Protein AF-A0AB33J019-F1 (afdb_monomer_lite)

Secondary structure (DSSP, 8-state):
--SHHHHHHHHHHHHH----HHHHHHHHHHHHHHHHHGGGS-S-HHHHHHHHHHHHHHHHHHHGGG-TTHHHHHGGGHHHHHHHHHHHHTSSSHHHHHHHHHHHHHHHHHHHHHHHHHTTT-PPPPPTT--SS-SS-HHHHHHH-S-GGGGT-TTSS-S-GGGG--

Foldseek 3Di:
DPVVVVVVVVVVVVVFQDQAVVLVVVLVVLVVLCVVCVVVQDPDPVLVVLSVLSNVLSVLSVVCSRGNCSVVVSPVSVSSVVVSLVSQCPDDDPRNVVSVVVVVVVVVVVVVVCCVVCVQVPFDAPPLPDAADTPGDPVCCVPPPPDPVCRVHVCPDPPDPVVPPD

Structure (mmCIF, N/CA/C/O backbone):
data_AF-A0AB33J019-F1
#
_entry.id   AF-A0AB33J019-F1
#
loop_
_atom_site.group_PDB
_atom_site.id
_atom_site.type_symbol
_atom_site.label_atom_id
_atom_site.label_alt_id
_atom_site.label_comp_id
_atom_site.label_asym_id
_atom_site.label_entity_id
_atom_site.label_seq_id
_atom_site.pdbx_PDB_ins_code
_atom_site.Cartn_x
_atom_site.Cartn_y
_atom_site.Cartn_z
_atom_site.occupancy
_atom_site.B_iso_or_equiv
_atom_site.auth_seq_id
_atom_site.auth_comp_id
_atom_site.auth_asym_id
_atom_site.auth_atom_id
_atom_site.pdbx_PDB_model_num
ATOM 1 N N . MET A 1 1 ? 20.332 -16.721 -36.033 1.00 40.44 1 MET A N 1
ATOM 2 C CA . MET A 1 1 ? 19.742 -15.478 -35.482 1.00 40.44 1 MET A CA 1
ATOM 3 C C . MET A 1 1 ? 18.689 -15.800 -34.409 1.00 40.44 1 MET A C 1
ATOM 5 O O . MET A 1 1 ? 17.625 -15.204 -34.394 1.00 40.44 1 MET A O 1
ATOM 9 N N . SER A 1 2 ? 18.986 -16.747 -33.507 1.00 43.56 2 SER A N 1
ATOM 10 C CA . SER A 1 2 ? 18.054 -17.288 -32.498 1.00 43.56 2 SER A CA 1
ATOM 11 C C . SER A 1 2 ? 18.596 -17.245 -31.057 1.00 43.56 2 SER A C 1
ATOM 13 O O . SER A 1 2 ? 17.898 -17.687 -30.154 1.00 43.56 2 SER A O 1
ATOM 15 N N . SER A 1 3 ? 19.797 -16.701 -30.805 1.00 48.03 3 SER A N 1
ATOM 16 C CA . SER A 1 3 ? 20.385 -16.661 -29.449 1.00 48.03 3 SER A CA 1
ATOM 17 C C . SER A 1 3 ? 19.985 -15.432 -28.619 1.00 48.03 3 SER A C 1
ATOM 19 O O . SER A 1 3 ? 19.956 -15.510 -27.400 1.00 48.03 3 SER A O 1
ATOM 21 N N . LEU A 1 4 ? 19.587 -14.321 -29.254 1.00 53.62 4 LEU A N 1
ATOM 22 C CA . LEU A 1 4 ? 19.233 -13.070 -28.557 1.00 53.62 4 LEU A CA 1
ATOM 23 C C . LEU A 1 4 ? 17.965 -13.171 -27.689 1.00 53.62 4 LEU A C 1
ATOM 25 O O . LEU A 1 4 ? 17.782 -12.364 -26.782 1.00 53.62 4 LEU A O 1
ATOM 29 N N . GLY A 1 5 ? 17.072 -14.125 -27.973 1.00 54.56 5 GLY A N 1
ATOM 30 C CA . GLY A 1 5 ? 15.866 -14.354 -27.170 1.00 54.56 5 GLY A CA 1
ATOM 31 C C . GLY A 1 5 ? 16.161 -15.074 -25.851 1.00 54.56 5 GLY A C 1
ATOM 32 O O . GLY A 1 5 ? 15.631 -14.673 -24.820 1.00 54.56 5 GLY A O 1
ATOM 33 N N . GLY A 1 6 ? 17.043 -16.081 -25.885 1.00 56.75 6 GLY A N 1
ATOM 34 C CA . GLY A 1 6 ? 17.433 -16.876 -24.714 1.00 56.75 6 GLY A CA 1
ATOM 35 C C . GLY A 1 6 ? 18.178 -16.051 -23.666 1.00 56.75 6 GLY A C 1
ATOM 36 O O . GLY A 1 6 ? 17.756 -16.018 -22.514 1.00 56.75 6 GLY A O 1
ATOM 37 N N . ASP A 1 7 ? 19.178 -15.271 -24.095 1.00 61.50 7 ASP A N 1
ATOM 38 C CA . ASP A 1 7 ? 19.973 -14.411 -23.201 1.00 61.50 7 ASP A CA 1
ATOM 39 C C . ASP A 1 7 ? 19.112 -13.394 -22.437 1.00 61.50 7 ASP A C 1
ATOM 41 O O . ASP A 1 7 ? 19.394 -13.049 -21.291 1.00 61.50 7 ASP A O 1
ATOM 45 N N . ARG A 1 8 ? 18.033 -12.897 -23.056 1.00 62.56 8 ARG A N 1
ATOM 46 C CA . ARG A 1 8 ? 17.123 -11.934 -22.421 1.00 62.56 8 ARG A CA 1
ATOM 47 C C . ARG A 1 8 ? 16.246 -12.618 -21.382 1.00 62.56 8 ARG A C 1
ATOM 49 O O . ARG A 1 8 ? 16.109 -12.096 -20.282 1.00 62.56 8 ARG A O 1
ATOM 56 N N . THR A 1 9 ? 15.674 -13.777 -21.710 1.00 62.28 9 THR A N 1
ATOM 57 C CA . THR A 1 9 ? 14.841 -14.555 -20.783 1.00 62.28 9 THR A CA 1
ATOM 58 C C . THR A 1 9 ? 15.629 -14.999 -19.554 1.00 62.28 9 THR A C 1
ATOM 60 O O . THR A 1 9 ? 15.126 -14.867 -18.442 1.00 62.28 9 THR A O 1
ATOM 63 N N . GLU A 1 10 ? 16.874 -15.440 -19.729 1.00 62.84 10 GLU A N 1
ATOM 64 C CA . GLU A 1 10 ? 17.756 -15.815 -18.618 1.00 62.84 10 GLU A CA 1
ATOM 65 C C . GLU A 1 10 ? 18.091 -14.615 -17.721 1.00 62.84 10 GLU A C 1
ATOM 67 O O . GLU A 1 10 ? 17.995 -14.716 -16.497 1.00 62.84 10 GLU A O 1
ATOM 72 N N . LYS A 1 11 ? 18.357 -13.441 -18.312 1.00 63.88 11 LYS A N 1
ATOM 73 C CA . LYS A 1 11 ? 18.596 -12.198 -17.561 1.00 63.88 11 LYS A CA 1
ATOM 74 C C . LYS A 1 11 ? 17.381 -11.762 -16.732 1.00 63.88 11 LYS A C 1
ATOM 76 O O . LYS A 1 11 ? 17.544 -11.330 -15.597 1.00 63.88 11 LYS A O 1
ATOM 81 N N . TYR A 1 12 ? 16.164 -11.915 -17.265 1.00 62.25 12 TYR A N 1
ATOM 82 C CA . TYR A 1 12 ? 14.929 -11.611 -16.529 1.00 62.25 12 TYR A CA 1
ATOM 83 C C . TYR A 1 12 ? 14.711 -12.542 -15.328 1.00 62.25 12 TYR A C 1
ATOM 85 O O . TYR A 1 12 ? 14.222 -12.098 -14.290 1.00 62.25 12 TYR A O 1
ATOM 93 N N . VAL A 1 13 ? 15.053 -13.828 -15.456 1.00 63.62 13 VAL A N 1
ATOM 94 C CA . VAL A 1 13 ? 14.904 -14.809 -14.368 1.00 63.62 13 VAL A CA 1
ATOM 95 C C . VAL A 1 13 ? 15.876 -14.512 -13.225 1.00 63.62 13 VAL A C 1
ATOM 97 O O . VAL A 1 13 ? 15.475 -14.559 -12.061 1.00 63.62 13 VAL A O 1
ATOM 100 N N . ASP A 1 14 ? 17.118 -14.151 -13.549 1.00 63.66 14 ASP A N 1
ATOM 101 C CA . ASP A 1 14 ? 18.140 -13.801 -12.558 1.00 63.66 14 ASP A CA 1
ATOM 102 C C . ASP A 1 14 ? 17.776 -12.510 -11.796 1.00 63.66 14 ASP A C 1
ATOM 104 O O . ASP A 1 14 ? 17.799 -12.466 -10.565 1.00 63.66 14 ASP A O 1
ATOM 108 N N . GLU A 1 15 ? 17.288 -11.487 -12.507 1.00 62.66 15 GLU A N 1
ATOM 109 C CA . GLU A 1 15 ? 16.874 -10.201 -11.920 1.00 62.66 15 GLU A CA 1
ATOM 110 C C . GLU A 1 15 ? 15.621 -10.321 -11.019 1.00 62.66 15 GLU A C 1
ATOM 112 O O . GLU A 1 15 ? 15.438 -9.552 -10.068 1.00 62.66 15 GLU A O 1
ATOM 117 N N . MET A 1 16 ? 14.764 -11.324 -11.254 1.00 62.69 16 MET A N 1
ATOM 118 C CA . MET A 1 16 ? 13.593 -11.613 -10.411 1.00 62.69 16 MET A CA 1
ATOM 119 C C . MET A 1 16 ? 13.929 -12.340 -9.099 1.00 62.69 16 MET A C 1
ATOM 121 O O . MET A 1 16 ? 13.108 -12.317 -8.173 1.00 62.69 16 MET A O 1
ATOM 125 N N . SER A 1 17 ? 15.114 -12.948 -8.986 1.00 63.25 17 SER A N 1
ATOM 126 C CA . SER A 1 17 ? 15.548 -13.768 -7.846 1.00 63.25 17 SER A CA 1
ATOM 127 C C . SER A 1 17 ? 16.313 -12.956 -6.783 1.00 63.25 17 SER A C 1
ATOM 129 O O . SER A 1 17 ? 17.399 -13.328 -6.334 1.00 63.25 17 SER A O 1
ATOM 131 N N . GLY A 1 18 ? 15.743 -11.831 -6.345 1.00 73.31 18 GLY A N 1
ATOM 132 C CA . GLY A 1 18 ? 16.322 -10.976 -5.302 1.00 73.31 18 GLY A CA 1
ATOM 133 C C . GLY A 1 18 ? 15.664 -11.162 -3.932 1.00 73.31 18 GLY A C 1
ATOM 134 O O . GLY A 1 18 ? 14.438 -11.161 -3.824 1.00 73.31 18 GLY A O 1
ATOM 135 N N . PHE A 1 19 ? 16.467 -11.262 -2.866 1.00 83.69 19 PHE A N 1
ATOM 136 C CA . PHE A 1 19 ? 15.974 -11.170 -1.486 1.00 83.69 19 PHE A CA 1
ATOM 137 C C . PHE A 1 19 ? 15.550 -9.729 -1.168 1.00 83.69 19 PHE A C 1
ATOM 139 O O . PHE A 1 19 ? 16.334 -8.798 -1.347 1.00 83.69 19 PHE A O 1
ATOM 146 N N . ARG A 1 20 ? 14.320 -9.539 -0.680 1.00 85.81 20 ARG A N 1
ATOM 147 C CA . ARG A 1 20 ? 13.712 -8.222 -0.428 1.00 85.81 20 ARG A CA 1
ATOM 148 C C . ARG A 1 20 ? 13.515 -7.993 1.074 1.00 85.81 20 ARG A C 1
ATOM 150 O O . ARG A 1 20 ? 12.431 -8.266 1.593 1.00 85.81 20 ARG A O 1
ATOM 157 N N . PRO A 1 21 ? 14.523 -7.462 1.792 1.00 88.00 21 PRO A N 1
ATOM 158 C CA . PRO A 1 21 ? 14.409 -7.212 3.233 1.00 88.00 21 PRO A CA 1
ATOM 159 C C . PRO A 1 21 ? 13.320 -6.181 3.567 1.00 88.00 21 PRO A C 1
ATOM 161 O O . PRO A 1 21 ? 12.761 -6.194 4.662 1.00 88.00 21 PRO A O 1
ATOM 164 N N . GLU A 1 22 ? 12.980 -5.319 2.607 1.00 88.38 22 GLU A N 1
ATOM 165 C CA . GLU A 1 22 ? 11.959 -4.280 2.751 1.00 88.38 22 GLU A CA 1
ATOM 166 C C . GLU A 1 22 ? 10.574 -4.863 3.075 1.00 88.38 22 GLU A C 1
ATOM 168 O O . GLU A 1 22 ? 9.847 -4.294 3.884 1.00 88.38 22 GLU A O 1
ATOM 173 N N . TYR A 1 23 ? 10.239 -6.044 2.544 1.00 90.62 23 TYR A N 1
ATOM 174 C CA . TYR A 1 23 ? 8.961 -6.709 2.827 1.00 90.62 23 TYR A CA 1
ATOM 175 C C . TYR A 1 23 ? 8.855 -7.198 4.273 1.00 90.62 23 TYR A C 1
ATOM 177 O O . TYR A 1 23 ? 7.777 -7.151 4.863 1.00 90.62 23 TYR A O 1
ATOM 185 N N . ILE A 1 24 ? 9.972 -7.622 4.872 1.00 93.00 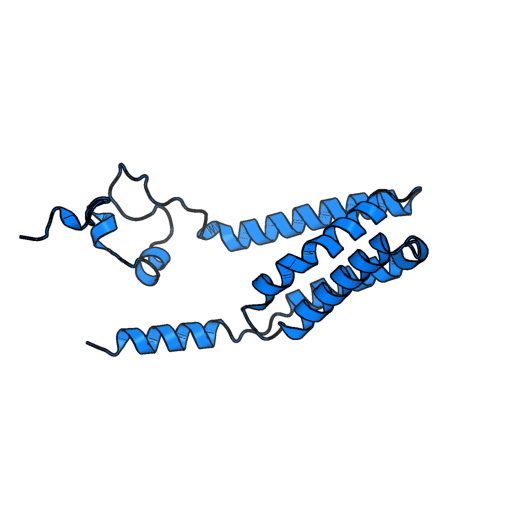24 ILE A N 1
ATOM 186 C CA . ILE A 1 24 ? 10.015 -8.013 6.287 1.00 93.00 24 ILE A CA 1
ATOM 187 C C . ILE A 1 24 ? 9.756 -6.785 7.159 1.00 93.00 24 ILE A C 1
ATOM 189 O O . ILE A 1 24 ? 8.936 -6.832 8.074 1.00 93.00 24 ILE A O 1
ATOM 193 N N . LEU A 1 25 ? 10.440 -5.678 6.853 1.00 92.69 25 LEU A N 1
ATOM 194 C CA . LEU A 1 25 ? 10.278 -4.421 7.576 1.00 92.69 25 LEU A CA 1
ATOM 195 C C . LEU A 1 25 ? 8.825 -3.931 7.502 1.00 92.69 25 LEU A C 1
ATOM 197 O O . LEU A 1 25 ? 8.229 -3.628 8.534 1.00 92.69 25 LEU A O 1
ATOM 201 N N . GLU A 1 26 ? 8.238 -3.906 6.306 1.00 91.88 26 GLU A N 1
ATOM 202 C CA . GLU A 1 26 ? 6.844 -3.510 6.090 1.00 91.88 26 GLU A CA 1
ATOM 203 C C . GLU A 1 26 ? 5.870 -4.412 6.863 1.00 91.88 26 GLU A C 1
ATOM 205 O O . GLU A 1 26 ? 4.995 -3.908 7.572 1.00 91.88 26 GLU A O 1
ATOM 210 N N . ALA A 1 27 ? 6.057 -5.735 6.815 1.00 94.50 27 ALA A N 1
ATOM 211 C CA . ALA A 1 27 ? 5.229 -6.680 7.560 1.00 94.50 27 ALA A CA 1
ATOM 212 C C . ALA A 1 27 ? 5.308 -6.453 9.081 1.00 94.50 27 ALA A C 1
ATOM 214 O O . ALA A 1 27 ? 4.274 -6.458 9.752 1.00 94.50 27 ALA A O 1
ATOM 215 N N . ILE A 1 28 ? 6.504 -6.197 9.630 1.00 95.69 28 ILE A N 1
ATOM 216 C CA . ILE A 1 28 ? 6.695 -5.888 11.058 1.00 95.69 28 ILE A CA 1
ATOM 217 C C . ILE A 1 28 ? 5.989 -4.582 11.433 1.00 95.69 28 ILE A C 1
ATOM 219 O O . ILE A 1 28 ? 5.306 -4.531 12.461 1.00 95.69 28 ILE A O 1
ATOM 223 N N . VAL A 1 29 ? 6.121 -3.536 10.611 1.00 94.62 29 VAL A N 1
ATOM 224 C CA . VAL A 1 29 ? 5.486 -2.232 10.853 1.00 94.62 29 VAL A CA 1
ATOM 225 C C . VAL A 1 29 ? 3.965 -2.381 10.888 1.00 94.62 29 VAL A C 1
ATOM 227 O O . VAL A 1 29 ? 3.332 -1.958 11.858 1.00 94.62 29 VAL A O 1
ATOM 230 N N . PHE A 1 30 ? 3.367 -3.031 9.886 1.00 95.12 30 PHE A N 1
ATOM 231 C CA . PHE A 1 30 ? 1.914 -3.211 9.832 1.00 95.12 30 PHE A CA 1
ATOM 232 C C . PHE A 1 30 ? 1.393 -4.115 10.952 1.00 95.12 30 PHE A C 1
ATOM 234 O O . PHE A 1 30 ? 0.416 -3.759 11.612 1.00 95.12 30 PHE A O 1
ATOM 241 N N . MET A 1 31 ? 2.075 -5.226 11.246 1.00 95.38 31 MET A N 1
ATOM 242 C CA . MET A 1 31 ? 1.728 -6.086 12.384 1.00 95.38 31 MET A CA 1
ATOM 243 C C . MET A 1 31 ? 1.759 -5.319 13.709 1.00 95.38 31 MET A C 1
ATOM 245 O O . MET A 1 31 ? 0.817 -5.408 14.498 1.00 95.38 31 MET A O 1
ATOM 249 N N . SER A 1 32 ? 2.794 -4.506 13.936 1.00 94.25 32 SER A N 1
ATOM 250 C CA . SER A 1 32 ? 2.914 -3.681 15.144 1.00 94.25 32 SER A CA 1
ATOM 251 C C . SER A 1 32 ? 1.746 -2.702 15.278 1.00 94.25 32 SER A C 1
ATOM 253 O O . SER A 1 32 ? 1.187 -2.544 16.367 1.00 94.25 32 SER A O 1
ATOM 255 N N . VAL A 1 33 ? 1.325 -2.079 14.173 1.00 94.38 33 VAL A N 1
ATOM 256 C CA . VAL A 1 33 ? 0.156 -1.187 14.136 1.00 94.38 33 VAL A CA 1
ATOM 257 C C . VAL A 1 33 ? -1.133 -1.946 14.467 1.00 94.38 33 VAL A C 1
ATOM 259 O O . VAL A 1 33 ? -1.920 -1.473 15.291 1.00 94.38 33 VAL A O 1
ATOM 262 N N . PHE A 1 34 ? -1.343 -3.132 13.888 1.00 94.12 34 PHE A N 1
ATOM 263 C CA . PHE A 1 34 ? -2.549 -3.932 14.123 1.00 94.12 34 PHE A CA 1
ATOM 264 C C . PHE A 1 34 ? -2.666 -4.392 15.569 1.00 94.12 34 PHE A C 1
ATOM 266 O O . PHE A 1 34 ? -3.720 -4.201 16.174 1.00 94.12 34 PHE A O 1
ATOM 273 N N . PHE A 1 35 ? -1.589 -4.916 16.157 1.00 92.81 35 PHE A N 1
ATOM 274 C CA . PHE A 1 35 ? -1.609 -5.346 17.554 1.00 92.81 35 PHE A CA 1
ATOM 275 C C . PHE A 1 35 ? -1.768 -4.170 18.522 1.00 92.81 35 PHE A C 1
ATOM 277 O O . PHE A 1 35 ? -2.581 -4.240 19.442 1.00 92.81 35 PHE A O 1
ATOM 284 N N . SER A 1 36 ? -1.091 -3.044 18.274 1.00 90.81 36 SER A N 1
ATOM 285 C CA . SER A 1 36 ? -1.220 -1.835 19.106 1.00 90.81 36 SER A CA 1
ATOM 286 C C . SER A 1 36 ? -2.635 -1.236 19.073 1.00 90.81 36 SER A C 1
ATOM 288 O O . SER A 1 36 ? -3.070 -0.555 20.007 1.00 90.81 36 SER A O 1
ATOM 290 N N . GLY A 1 37 ? -3.359 -1.445 17.972 1.00 88.38 37 GLY A N 1
ATOM 291 C CA . GLY A 1 37 ? -4.729 -0.983 17.763 1.00 88.38 37 GLY A CA 1
ATOM 292 C C . GLY A 1 37 ? -5.812 -2.024 18.037 1.00 88.38 37 GLY A C 1
ATOM 293 O O . GLY A 1 37 ? -6.989 -1.669 17.975 1.00 88.38 37 GLY A O 1
ATOM 294 N N . TYR A 1 38 ? -5.452 -3.268 18.365 1.00 90.62 38 TYR A N 1
ATOM 295 C CA . TYR A 1 38 ? -6.377 -4.407 18.368 1.00 90.62 38 TYR A CA 1
ATOM 296 C C . TYR A 1 38 ? -7.590 -4.196 19.283 1.00 90.62 38 TYR A C 1
ATOM 298 O O . TYR A 1 38 ? -8.725 -4.408 18.868 1.00 90.62 38 TYR A O 1
ATOM 306 N N . ASN A 1 39 ? -7.379 -3.635 20.478 1.00 88.81 39 ASN A N 1
ATOM 307 C CA . ASN A 1 39 ? -8.453 -3.338 21.438 1.00 88.81 39 ASN A CA 1
ATOM 308 C C . ASN A 1 39 ? -9.491 -2.318 20.926 1.00 88.81 39 ASN A C 1
ATOM 310 O O . ASN A 1 39 ? -10.546 -2.150 21.529 1.00 88.81 39 ASN A O 1
ATOM 314 N N . LYS A 1 40 ? -9.194 -1.595 19.838 1.00 88.44 40 LYS A N 1
ATOM 315 C CA . LYS A 1 40 ? -10.097 -0.620 19.201 1.00 88.44 40 LYS A CA 1
ATOM 316 C C . LYS A 1 40 ? -10.879 -1.229 18.031 1.00 88.44 40 LYS A C 1
ATOM 318 O O . LYS A 1 40 ? -11.697 -0.546 17.404 1.00 88.44 40 LYS A O 1
ATOM 323 N N . ILE A 1 41 ? -10.623 -2.493 17.703 1.00 89.75 41 ILE A N 1
ATOM 324 C CA . ILE A 1 41 ? -11.350 -3.255 16.693 1.00 89.75 41 ILE A CA 1
ATOM 325 C C . ILE A 1 41 ? -12.554 -3.908 17.379 1.00 89.75 41 ILE A C 1
ATOM 327 O O . ILE A 1 41 ? -12.430 -4.586 18.391 1.00 89.75 41 ILE A O 1
ATOM 331 N N . SER A 1 42 ? -13.743 -3.651 16.849 1.00 87.31 42 SER A N 1
ATOM 332 C CA . SER A 1 42 ? -14.987 -4.271 17.279 1.00 87.31 42 SER A CA 1
ATOM 333 C C . SER A 1 42 ? -15.106 -5.649 16.636 1.00 87.31 42 SER A C 1
ATOM 335 O O . SER A 1 42 ? -14.740 -5.834 15.478 1.00 87.31 42 SER A O 1
ATOM 337 N N . SER A 1 43 ? -15.721 -6.605 17.330 1.00 87.31 43 SER A N 1
ATOM 338 C CA . SER A 1 43 ? -15.991 -7.958 16.816 1.00 87.31 43 SER A CA 1
ATOM 339 C C . SER A 1 43 ? -17.071 -8.009 15.718 1.00 87.31 43 SER A C 1
ATOM 341 O O . SER A 1 43 ? -17.682 -9.048 15.484 1.00 87.31 43 SER A O 1
ATOM 343 N N . LYS A 1 44 ? -17.343 -6.888 15.037 1.00 92.69 44 LYS A N 1
ATOM 344 C CA . LYS A 1 44 ? -18.263 -6.826 13.898 1.00 92.69 44 LYS A CA 1
ATOM 345 C C . LYS A 1 44 ? -17.621 -7.485 12.681 1.00 92.69 44 LYS A C 1
ATOM 347 O O . LYS A 1 44 ? -16.467 -7.210 12.359 1.00 92.69 44 LYS A O 1
ATOM 352 N N . HIS A 1 45 ? -18.418 -8.253 11.937 1.00 90.50 45 HIS A N 1
ATOM 353 C CA . HIS A 1 45 ? -17.972 -9.011 10.763 1.00 90.50 45 HIS A CA 1
ATOM 354 C C . HIS A 1 45 ? -17.147 -8.172 9.772 1.00 90.50 45 HIS A C 1
ATOM 356 O O . HIS A 1 45 ? -16.071 -8.583 9.355 1.00 90.50 45 HIS A O 1
ATOM 362 N N . LYS A 1 46 ? -17.601 -6.951 9.452 1.00 91.81 46 LYS A N 1
ATOM 363 C CA . LYS A 1 46 ? -16.892 -6.038 8.539 1.00 91.81 46 LYS A CA 1
ATOM 364 C C . LYS A 1 46 ? -15.458 -5.745 8.991 1.00 91.81 46 LYS A C 1
ATOM 366 O O . LYS A 1 46 ? -14.548 -5.757 8.173 1.00 91.81 46 LYS A O 1
ATOM 371 N N . GLU A 1 47 ? -15.255 -5.457 10.271 1.00 93.19 47 GLU A N 1
ATOM 372 C CA . GLU A 1 47 ? -13.944 -5.046 10.777 1.00 93.19 47 GLU A CA 1
ATOM 373 C C . GLU A 1 47 ? -12.974 -6.222 10.874 1.00 93.19 47 GLU A C 1
ATOM 375 O O . GLU A 1 47 ? -11.797 -6.072 10.557 1.00 93.19 47 GLU A O 1
ATOM 380 N N . LEU A 1 48 ? -13.490 -7.400 11.234 1.00 94.38 48 LEU A N 1
ATOM 381 C CA . LEU A 1 48 ? -12.729 -8.647 11.234 1.00 94.38 48 LEU A CA 1
ATOM 382 C C . LEU A 1 48 ? -12.274 -9.035 9.824 1.00 94.38 48 LEU A C 1
ATOM 384 O O . LEU A 1 48 ? -11.135 -9.457 9.655 1.00 94.38 48 LEU A O 1
ATOM 388 N N . VAL A 1 49 ? -13.117 -8.838 8.803 1.00 95.69 49 VAL A N 1
ATOM 389 C CA . VAL A 1 49 ? -12.726 -9.073 7.404 1.00 95.69 49 VAL A CA 1
ATOM 390 C C . VAL A 1 49 ? -11.543 -8.187 7.019 1.00 95.69 49 VAL A C 1
ATOM 392 O O . VAL A 1 49 ? -10.555 -8.700 6.503 1.00 95.69 49 VAL A O 1
ATOM 395 N N . PHE A 1 50 ? -11.584 -6.885 7.314 1.00 96.00 50 PHE A N 1
ATOM 396 C CA . PHE A 1 50 ? -10.464 -5.994 6.988 1.00 96.00 50 PHE A CA 1
ATOM 397 C C . PHE A 1 50 ? -9.201 -6.287 7.801 1.00 96.00 50 PHE A C 1
ATOM 399 O O . PHE A 1 50 ? -8.103 -6.186 7.255 1.00 96.00 50 PHE A O 1
ATOM 406 N N . LEU A 1 51 ? -9.343 -6.691 9.068 1.00 95.69 51 LEU A N 1
ATOM 407 C CA . LEU A 1 51 ? -8.221 -7.180 9.866 1.00 95.69 51 LEU A CA 1
ATOM 408 C C . LEU A 1 51 ? -7.576 -8.406 9.213 1.00 95.69 51 LEU A C 1
ATOM 410 O O . LEU A 1 51 ? -6.369 -8.415 8.991 1.00 95.69 51 LEU A O 1
ATOM 414 N N . ASN A 1 52 ? -8.381 -9.402 8.846 1.00 95.50 52 ASN A N 1
ATOM 415 C CA . ASN A 1 52 ? -7.899 -10.611 8.187 1.00 95.50 52 ASN A CA 1
ATOM 416 C C . ASN A 1 52 ? -7.245 -10.293 6.839 1.00 95.50 52 ASN A C 1
ATOM 418 O O . ASN A 1 52 ? -6.181 -10.827 6.547 1.00 95.50 52 ASN A O 1
ATOM 422 N N . MET A 1 53 ? -7.815 -9.380 6.047 1.00 96.06 53 MET A N 1
ATOM 423 C CA . MET A 1 53 ? -7.186 -8.918 4.806 1.00 96.06 53 MET A CA 1
ATOM 424 C C . MET A 1 53 ? -5.819 -8.273 5.069 1.00 96.06 53 MET A C 1
ATOM 426 O O . MET A 1 53 ? -4.867 -8.574 4.357 1.00 96.06 53 MET A O 1
ATOM 430 N N . GLY A 1 54 ? -5.693 -7.439 6.105 1.00 95.62 54 GLY A N 1
ATOM 431 C CA . GLY A 1 54 ? -4.411 -6.848 6.499 1.00 95.62 54 GLY A CA 1
ATOM 432 C C . GLY A 1 54 ? -3.384 -7.887 6.966 1.00 95.62 54 GLY A C 1
ATOM 433 O O . GLY A 1 54 ? -2.214 -7.800 6.608 1.00 95.62 54 GLY A O 1
ATOM 434 N N . LEU A 1 55 ? -3.808 -8.909 7.713 1.00 95.38 55 LEU A N 1
ATOM 435 C CA . LEU A 1 55 ? -2.927 -10.006 8.131 1.00 95.38 55 LEU A CA 1
ATOM 436 C C . LEU A 1 55 ? -2.474 -10.862 6.943 1.00 95.38 55 LEU A C 1
ATOM 438 O O . LEU A 1 55 ? -1.300 -11.217 6.859 1.00 95.38 55 LEU A O 1
ATOM 442 N N . VAL A 1 56 ? -3.376 -11.147 5.999 1.00 95.56 56 VAL A N 1
ATOM 443 C CA . VAL A 1 56 ? -3.032 -11.835 4.748 1.00 95.56 56 VAL A CA 1
ATOM 444 C C . VAL A 1 56 ? -2.052 -10.998 3.930 1.00 95.56 56 VAL A C 1
ATOM 446 O O . VAL A 1 56 ? -1.092 -11.552 3.412 1.00 95.56 56 VAL A O 1
ATOM 449 N N . PHE A 1 57 ? -2.215 -9.673 3.874 1.00 95.06 57 PHE A N 1
ATOM 450 C CA . PHE A 1 57 ? -1.231 -8.794 3.239 1.00 95.06 57 PHE A CA 1
ATOM 451 C C . PHE A 1 57 ? 0.167 -8.969 3.852 1.00 95.06 57 PHE A C 1
ATOM 453 O O . PHE A 1 57 ? 1.126 -9.212 3.123 1.00 95.06 57 PHE A O 1
ATOM 460 N N . CYS A 1 58 ? 0.284 -8.933 5.184 1.00 94.50 58 CYS A N 1
ATOM 461 C CA . CYS A 1 58 ? 1.556 -9.181 5.869 1.00 94.50 58 CYS A CA 1
ATOM 462 C C . CYS A 1 58 ? 2.118 -10.581 5.568 1.00 94.50 58 CYS A C 1
ATOM 464 O O . CYS A 1 58 ? 3.315 -10.725 5.335 1.00 94.50 58 CYS A O 1
ATOM 466 N N . ALA A 1 59 ? 1.267 -11.610 5.532 1.00 94.06 59 ALA A N 1
ATOM 467 C CA . ALA A 1 59 ? 1.684 -12.967 5.189 1.00 94.06 59 ALA A CA 1
ATOM 468 C C . ALA A 1 59 ? 2.205 -13.065 3.745 1.00 94.06 59 ALA A C 1
ATOM 470 O O . ALA A 1 59 ? 3.217 -13.719 3.507 1.00 94.06 59 ALA A O 1
ATOM 471 N N . LEU A 1 60 ? 1.561 -12.383 2.792 1.00 93.00 60 LEU A N 1
ATOM 472 C CA . LEU A 1 60 ? 1.999 -12.340 1.395 1.00 93.00 60 LEU A CA 1
ATOM 473 C C . LEU A 1 60 ? 3.344 -11.626 1.246 1.00 93.00 60 LEU A C 1
ATOM 475 O O . LEU A 1 60 ? 4.192 -12.112 0.504 1.00 93.00 60 LEU A O 1
ATOM 479 N N . LEU A 1 61 ? 3.577 -10.529 1.975 1.00 91.56 61 LEU A N 1
ATOM 480 C CA . LEU A 1 61 ? 4.883 -9.858 1.987 1.00 91.56 61 LEU A CA 1
ATOM 481 C C . LEU A 1 61 ? 6.004 -10.812 2.418 1.00 91.56 61 LEU A C 1
ATOM 483 O O . LEU A 1 61 ? 7.048 -10.876 1.770 1.00 91.56 61 LEU A O 1
ATOM 487 N N . LEU A 1 62 ? 5.772 -11.589 3.478 1.00 92.00 62 LEU A N 1
ATOM 488 C CA . LEU A 1 62 ? 6.741 -12.572 3.963 1.00 92.00 62 LEU A CA 1
ATOM 489 C C . LEU A 1 62 ? 6.905 -13.747 2.991 1.00 92.00 62 LEU A C 1
ATOM 491 O O . LEU A 1 62 ? 8.025 -14.163 2.723 1.00 92.00 62 LEU A O 1
ATOM 495 N N . LEU A 1 63 ? 5.815 -14.258 2.415 1.00 90.81 63 LEU A N 1
ATOM 496 C CA . LEU A 1 63 ? 5.865 -15.353 1.441 1.00 90.81 63 LEU A CA 1
ATOM 497 C C . LEU A 1 63 ? 6.658 -14.950 0.191 1.00 90.81 63 LEU A C 1
ATOM 499 O O . LEU A 1 63 ? 7.491 -15.711 -0.301 1.00 90.81 63 LEU A O 1
ATOM 503 N N . PHE A 1 64 ? 6.442 -13.731 -0.301 1.00 88.19 64 PHE A N 1
ATOM 504 C CA . PHE A 1 64 ? 7.072 -13.228 -1.516 1.00 88.19 64 PHE A CA 1
ATOM 505 C C . PHE A 1 64 ? 8.378 -12.459 -1.278 1.00 88.19 64 PHE A C 1
ATOM 507 O O . PHE A 1 64 ? 8.891 -11.824 -2.195 1.00 88.19 64 PHE A O 1
ATOM 514 N N . MET A 1 65 ? 8.996 -12.564 -0.100 1.00 86.81 65 MET A N 1
ATOM 515 C CA . MET A 1 65 ? 10.286 -11.914 0.183 1.00 86.81 65 MET A CA 1
ATOM 516 C C . MET A 1 65 ? 11.441 -12.371 -0.725 1.00 86.81 65 MET A C 1
ATOM 518 O O . MET A 1 65 ? 12.467 -11.698 -0.798 1.00 86.81 65 MET A O 1
ATOM 522 N N . ARG A 1 66 ? 11.287 -13.510 -1.413 1.00 82.88 66 ARG A N 1
ATOM 523 C CA . ARG A 1 66 ? 12.273 -14.072 -2.350 1.00 82.88 66 ARG A CA 1
ATOM 524 C C . ARG A 1 66 ? 11.840 -14.007 -3.821 1.00 82.88 66 ARG A C 1
ATOM 526 O O . ARG A 1 66 ? 12.634 -14.332 -4.694 1.00 82.88 66 ARG A O 1
ATOM 533 N N . PHE A 1 67 ? 10.602 -13.597 -4.103 1.00 78.62 67 PHE A N 1
ATOM 534 C CA . PHE A 1 67 ? 10.035 -13.613 -5.453 1.00 78.62 67 PHE A CA 1
ATOM 535 C C . PHE A 1 67 ? 9.638 -12.197 -5.888 1.00 78.62 67 PHE A C 1
ATOM 537 O O . PHE A 1 67 ? 8.896 -11.507 -5.191 1.00 78.62 67 PHE A O 1
ATOM 544 N N . GLY A 1 68 ? 10.099 -11.762 -7.065 1.00 69.81 68 GLY A N 1
ATOM 545 C CA . GLY A 1 68 ? 9.846 -10.415 -7.601 1.00 69.81 68 GLY A CA 1
ATOM 546 C C . GLY A 1 68 ? 8.379 -10.054 -7.883 1.00 69.81 68 GLY A C 1
ATOM 547 O O . GLY A 1 68 ? 8.058 -8.874 -7.980 1.00 69.81 68 GLY A O 1
ATOM 548 N N . GLU A 1 69 ? 7.480 -11.037 -7.951 1.00 69.31 69 GLU A N 1
ATOM 549 C CA . GLU A 1 69 ? 6.083 -10.850 -8.379 1.00 69.31 69 GLU A CA 1
ATOM 550 C C . GLU A 1 69 ? 5.084 -10.617 -7.227 1.00 69.31 69 GLU A C 1
ATOM 552 O O . GLU A 1 69 ? 3.888 -10.423 -7.460 1.00 69.31 69 GLU A O 1
ATOM 557 N N . GLY A 1 70 ? 5.546 -10.594 -5.972 1.00 68.75 70 GLY A N 1
ATOM 558 C CA . GLY A 1 70 ? 4.669 -10.503 -4.795 1.00 68.75 70 GLY A CA 1
ATOM 559 C C . GLY A 1 70 ? 3.791 -9.254 -4.729 1.00 68.75 70 GLY A C 1
ATOM 560 O O . GLY A 1 70 ? 2.664 -9.305 -4.230 1.00 68.75 70 GLY A O 1
ATOM 561 N N . GLY A 1 71 ? 4.269 -8.138 -5.286 1.00 71.56 71 GLY A N 1
ATOM 562 C CA . GLY A 1 71 ? 3.545 -6.865 -5.269 1.00 71.56 71 GLY A CA 1
ATOM 563 C C . GLY A 1 71 ? 2.185 -6.923 -5.972 1.00 71.56 71 GLY A C 1
ATOM 564 O O . GLY A 1 71 ? 1.230 -6.308 -5.500 1.00 71.56 71 GLY A O 1
ATOM 565 N N . ARG A 1 72 ? 2.063 -7.714 -7.049 1.00 81.50 72 ARG A N 1
ATOM 566 C CA . ARG A 1 72 ? 0.820 -7.839 -7.832 1.00 81.50 72 ARG A CA 1
ATOM 567 C C . ARG A 1 72 ? -0.280 -8.550 -7.046 1.00 81.50 72 ARG A C 1
ATOM 569 O O . ARG A 1 72 ? -1.438 -8.149 -7.101 1.00 81.50 72 ARG A O 1
ATOM 576 N N . PHE A 1 73 ? 0.090 -9.564 -6.266 1.00 82.69 73 PHE A N 1
ATOM 577 C CA . PHE A 1 73 ? -0.845 -10.283 -5.398 1.00 82.69 73 PHE A CA 1
ATOM 578 C C . PHE A 1 73 ? -1.225 -9.475 -4.152 1.00 82.69 73 PHE A C 1
ATOM 580 O O . PHE A 1 73 ? -2.356 -9.571 -3.677 1.00 82.69 73 PHE A O 1
ATOM 587 N N . GLY A 1 74 ?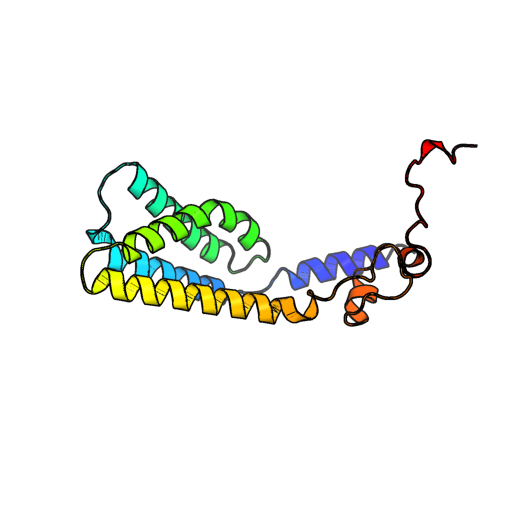 -0.312 -8.644 -3.639 1.00 84.44 74 GLY A N 1
ATOM 588 C CA . GLY A 1 74 ? -0.556 -7.816 -2.456 1.00 84.44 74 GLY A CA 1
ATOM 589 C C . GLY A 1 74 ? -1.626 -6.735 -2.652 1.00 84.44 74 GLY A C 1
ATOM 590 O O . GLY A 1 74 ? -2.327 -6.393 -1.699 1.00 84.44 74 GLY A O 1
ATOM 591 N N . TRP A 1 75 ? -1.811 -6.218 -3.872 1.00 86.62 75 TRP A N 1
ATOM 592 C CA . TRP A 1 75 ? -2.724 -5.096 -4.132 1.00 86.62 75 TRP A CA 1
ATOM 593 C C . TRP A 1 75 ? -4.171 -5.344 -3.709 1.00 86.62 75 TRP A C 1
ATOM 595 O O . TRP A 1 75 ? -4.808 -4.445 -3.161 1.00 86.62 75 TRP A O 1
ATOM 605 N N . TYR A 1 76 ? -4.677 -6.565 -3.875 1.00 89.75 76 TYR A N 1
ATOM 606 C CA . TYR A 1 76 ? -6.049 -6.906 -3.487 1.00 89.75 76 TYR A CA 1
ATOM 607 C C . TYR A 1 76 ? -6.288 -6.804 -1.973 1.00 89.75 76 TYR A C 1
ATOM 609 O O . TYR A 1 76 ? -7.413 -6.565 -1.531 1.00 89.75 76 TYR A O 1
ATOM 617 N N . PHE A 1 77 ? -5.230 -6.929 -1.168 1.00 93.50 77 PHE A N 1
ATOM 618 C CA . PHE A 1 77 ? -5.299 -6.895 0.292 1.00 93.50 77 PHE A CA 1
ATOM 619 C C . PHE A 1 77 ? -4.948 -5.524 0.891 1.00 93.50 77 PHE A C 1
ATOM 621 O O . PHE A 1 77 ? -5.195 -5.301 2.079 1.00 93.50 77 PHE A O 1
ATOM 628 N N . LEU A 1 78 ? -4.486 -4.563 0.077 1.00 92.19 78 LEU A N 1
ATOM 629 C CA . LEU A 1 78 ? -4.238 -3.177 0.508 1.00 92.19 78 LEU A CA 1
ATOM 630 C C . LEU A 1 78 ? -5.479 -2.513 1.114 1.00 92.19 78 LEU A C 1
ATOM 632 O O . LEU A 1 78 ? -5.355 -1.674 2.004 1.00 92.19 78 LEU A O 1
ATOM 636 N N . MET A 1 79 ? -6.679 -2.918 0.694 1.00 93.06 79 MET A N 1
ATOM 637 C CA . MET A 1 79 ? -7.931 -2.418 1.269 1.00 93.06 79 MET A CA 1
ATOM 638 C C . MET A 1 79 ? -8.023 -2.664 2.782 1.00 93.06 79 MET A C 1
ATOM 640 O O . MET A 1 79 ? -8.549 -1.816 3.503 1.00 93.06 79 MET A O 1
ATOM 644 N N . GLY A 1 80 ? -7.466 -3.776 3.279 1.00 94.81 80 GLY A N 1
ATOM 645 C CA . GLY A 1 80 ? -7.350 -4.049 4.715 1.00 94.81 80 GLY A CA 1
ATOM 646 C C . GLY A 1 80 ? -6.471 -3.021 5.424 1.00 94.81 80 GLY A C 1
ATOM 647 O O . GLY A 1 80 ? -6.883 -2.446 6.432 1.00 94.81 80 GLY A O 1
ATOM 648 N N . ILE A 1 81 ? -5.304 -2.720 4.845 1.00 95.12 81 ILE A N 1
ATOM 649 C CA . ILE A 1 81 ? -4.359 -1.719 5.363 1.00 95.12 81 ILE A CA 1
ATOM 650 C C . ILE A 1 81 ? -5.017 -0.336 5.432 1.00 95.12 81 ILE A C 1
ATOM 652 O O . ILE A 1 81 ? -5.035 0.292 6.491 1.00 95.12 81 ILE A O 1
ATOM 656 N N . ILE A 1 82 ? -5.605 0.117 4.321 1.00 95.12 82 ILE A N 1
ATOM 657 C CA . ILE A 1 82 ? -6.226 1.443 4.203 1.00 95.12 82 ILE A CA 1
ATOM 658 C C . ILE A 1 82 ? -7.359 1.595 5.218 1.00 95.12 82 ILE A C 1
ATOM 660 O O . ILE A 1 82 ? -7.449 2.617 5.901 1.00 95.12 82 ILE A O 1
ATOM 664 N N . TYR A 1 83 ? -8.210 0.575 5.355 1.00 95.56 83 TYR A N 1
ATOM 665 C CA . TYR A 1 83 ? -9.315 0.606 6.304 1.00 95.56 83 TYR A CA 1
ATOM 666 C C . TYR A 1 83 ? -8.827 0.697 7.755 1.00 95.56 83 TYR A C 1
ATOM 668 O O . TYR A 1 83 ? -9.313 1.542 8.509 1.00 95.56 83 TYR A O 1
ATOM 676 N N . LEU A 1 84 ? -7.863 -0.142 8.151 1.00 95.50 84 LEU A N 1
ATOM 677 C CA . LEU A 1 84 ? -7.355 -0.188 9.526 1.00 95.50 84 LEU A CA 1
ATOM 678 C C . LEU A 1 84 ? -6.628 1.100 9.908 1.00 95.50 84 LEU A C 1
ATOM 680 O O . LEU A 1 84 ? -6.912 1.656 10.968 1.00 95.50 84 LEU A O 1
ATOM 684 N N . LEU A 1 85 ? -5.758 1.614 9.031 1.00 95.38 85 LEU A N 1
ATOM 685 C CA . LEU A 1 85 ? -5.082 2.894 9.246 1.00 95.38 85 LEU A CA 1
ATOM 686 C C . LEU A 1 85 ? -6.105 4.017 9.411 1.00 95.38 85 LEU A C 1
ATOM 688 O O . LEU A 1 85 ? -6.097 4.707 10.427 1.00 95.38 85 LEU A O 1
ATOM 692 N N . THR A 1 86 ? -7.069 4.118 8.492 1.00 95.12 86 THR A N 1
ATOM 693 C CA . THR A 1 86 ? -8.141 5.121 8.565 1.00 95.12 86 THR A CA 1
ATOM 694 C C . THR A 1 86 ? -8.940 5.007 9.862 1.00 95.12 86 THR A C 1
ATOM 696 O O . THR A 1 86 ? -9.257 6.015 10.499 1.00 95.12 86 THR A O 1
ATOM 699 N N . LYS A 1 87 ? -9.266 3.785 10.293 1.00 94.56 87 LYS A N 1
ATOM 700 C CA . LYS A 1 87 ? -10.001 3.552 11.536 1.00 94.56 87 LYS A 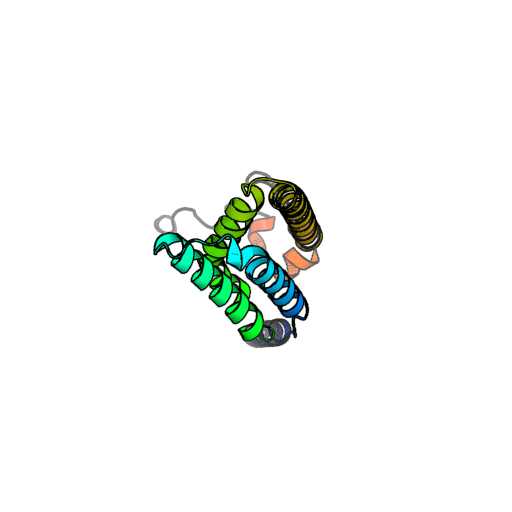CA 1
ATOM 701 C C . LYS A 1 87 ? -9.201 4.000 12.756 1.00 94.56 87 LYS A C 1
ATOM 703 O O . LYS A 1 87 ? -9.753 4.649 13.642 1.00 94.56 87 LYS A O 1
ATOM 708 N N . PHE A 1 88 ? -7.914 3.669 12.805 1.00 95.12 88 PHE A N 1
ATOM 709 C CA . PHE A 1 88 ? -7.040 4.059 13.905 1.00 95.12 88 PHE A CA 1
ATOM 710 C C . PHE A 1 88 ? -6.787 5.564 13.932 1.00 95.12 88 PHE A C 1
ATOM 712 O O . PHE A 1 88 ? -6.831 6.142 15.015 1.00 95.12 88 PHE A O 1
ATOM 719 N N . SER A 1 89 ? -6.632 6.221 12.781 1.00 94.75 89 SER A N 1
ATOM 720 C CA . SER A 1 89 ? -6.539 7.684 12.689 1.00 94.75 89 SER A CA 1
ATOM 721 C C . SER A 1 89 ? -7.807 8.388 13.184 1.00 94.75 89 SER A C 1
ATOM 723 O O . SER A 1 89 ? -7.719 9.456 13.781 1.00 94.75 89 SER A O 1
ATOM 725 N N . ASN A 1 90 ? -8.982 7.776 12.996 1.00 94.19 90 ASN A N 1
ATOM 726 C CA . ASN A 1 90 ? -10.265 8.293 13.487 1.00 94.19 90 ASN A CA 1
ATOM 727 C C . ASN A 1 90 ? -10.588 7.894 14.940 1.00 94.19 90 ASN A C 1
ATOM 729 O O . ASN A 1 90 ? -11.659 8.228 15.455 1.00 94.19 90 ASN A O 1
ATOM 733 N N . ALA A 1 91 ? -9.696 7.177 15.629 1.00 92.75 91 ALA A N 1
ATOM 734 C CA . ALA A 1 91 ? -9.897 6.853 17.034 1.00 92.75 91 ALA A CA 1
ATOM 735 C C . ALA A 1 91 ? -9.888 8.128 17.896 1.00 92.75 91 ALA A C 1
ATOM 737 O O . ALA A 1 91 ? -9.124 9.063 17.667 1.00 92.75 91 ALA A O 1
ATOM 738 N N . LYS A 1 92 ? -10.719 8.165 18.940 1.00 91.31 92 LYS A N 1
ATOM 739 C CA . LYS A 1 92 ? -10.756 9.313 19.855 1.00 91.31 92 LYS A CA 1
ATOM 740 C C . LYS A 1 92 ? -9.485 9.385 20.712 1.00 91.31 92 LYS A C 1
ATOM 742 O O . LYS A 1 92 ? -8.896 8.364 21.071 1.00 91.31 92 LYS A O 1
ATOM 747 N N . GLY A 1 93 ? -9.110 10.606 21.091 1.00 93.06 93 GLY A N 1
ATOM 748 C CA . GLY A 1 93 ? -8.013 10.876 22.021 1.00 93.06 93 GLY A CA 1
ATOM 749 C C . GLY A 1 93 ? -6.627 10.932 21.373 1.00 93.06 93 GLY A C 1
ATOM 750 O O . GLY A 1 93 ? -6.479 11.072 20.159 1.00 93.06 93 GLY A O 1
ATOM 751 N N . VAL A 1 94 ? -5.593 10.848 22.214 1.00 93.19 94 VAL A N 1
ATOM 752 C CA . VAL A 1 94 ? -4.185 11.019 21.811 1.00 93.19 94 VAL A CA 1
ATOM 753 C C . VAL A 1 94 ? -3.747 9.954 20.804 1.00 93.19 94 VAL A C 1
ATOM 755 O O . VAL A 1 94 ? -3.051 10.270 19.843 1.00 93.19 94 VAL A O 1
ATOM 758 N N . TYR A 1 95 ? -4.213 8.713 20.972 1.00 92.81 95 TYR A N 1
ATOM 759 C CA . TYR A 1 95 ? -3.865 7.606 20.081 1.00 92.81 95 TYR A CA 1
ATOM 760 C C . TYR A 1 95 ? -4.246 7.881 18.620 1.00 92.81 95 TYR A C 1
ATOM 762 O O . TYR A 1 95 ? -3.415 7.691 17.737 1.00 92.81 95 TYR A O 1
ATOM 770 N N . GLY A 1 96 ? -5.467 8.361 18.350 1.00 93.75 96 GLY A N 1
ATOM 771 C CA . GLY A 1 96 ? -5.889 8.629 16.971 1.00 93.75 96 GLY A CA 1
ATOM 772 C C . GLY A 1 96 ? -5.124 9.780 16.330 1.00 93.75 96 GLY A C 1
ATOM 773 O O . GLY A 1 96 ? -4.744 9.694 15.166 1.00 93.75 96 GLY A O 1
ATOM 774 N N . ARG A 1 97 ? -4.777 10.811 17.114 1.00 94.94 97 ARG A N 1
ATOM 775 C CA . ARG A 1 97 ? -3.919 11.907 16.644 1.00 94.94 97 ARG A CA 1
ATOM 776 C C . ARG A 1 97 ? -2.533 11.405 16.233 1.00 94.94 97 ARG A C 1
ATOM 778 O O . ARG A 1 97 ? -2.067 11.752 15.152 1.00 94.94 97 ARG A O 1
ATOM 785 N N . ILE A 1 98 ? -1.906 10.563 17.059 1.00 95.62 98 ILE A N 1
ATOM 786 C CA . ILE A 1 98 ? -0.606 9.949 16.745 1.00 95.62 98 ILE A CA 1
ATOM 787 C C . ILE A 1 98 ? -0.718 9.084 15.485 1.00 95.62 98 ILE A C 1
ATOM 789 O O . ILE A 1 98 ? 0.103 9.216 14.584 1.00 95.62 98 ILE A O 1
ATOM 793 N N . MET A 1 99 ? -1.759 8.253 15.380 1.00 95.44 99 MET A N 1
ATOM 794 C CA . MET A 1 99 ? -1.966 7.383 14.217 1.00 95.44 99 MET A CA 1
ATOM 795 C C . MET A 1 99 ? -2.271 8.154 12.930 1.00 95.44 99 MET A C 1
ATOM 797 O O . MET A 1 99 ? -1.882 7.721 11.848 1.00 95.44 99 MET A O 1
ATOM 801 N N . SER A 1 100 ? -2.937 9.305 13.019 1.00 95.31 100 SER A N 1
ATOM 802 C CA . SER A 1 100 ? -3.146 10.207 11.882 1.00 95.31 100 SER A CA 1
ATOM 803 C C . SER A 1 100 ? -1.820 10.778 11.370 1.00 95.31 100 SER A C 1
ATOM 805 O O . SER A 1 100 ? -1.500 10.623 10.192 1.00 95.31 100 SER A O 1
ATOM 807 N N . ILE A 1 101 ? -0.994 11.331 12.267 1.00 96.56 101 ILE A N 1
ATOM 808 C CA . ILE A 1 101 ? 0.342 11.844 11.918 1.00 96.56 101 ILE A CA 1
ATOM 809 C C . ILE A 1 101 ? 1.208 10.727 11.329 1.00 96.56 101 ILE A C 1
ATOM 811 O O . ILE A 1 101 ? 1.828 10.918 10.286 1.00 96.56 101 ILE A O 1
ATOM 815 N N . PHE A 1 102 ? 1.206 9.549 11.958 1.00 95.50 102 PHE A N 1
ATOM 816 C CA . PHE A 1 102 ? 1.912 8.371 11.462 1.00 95.50 102 PHE A CA 1
ATOM 817 C C . PHE A 1 102 ? 1.463 7.988 10.047 1.00 95.50 102 PHE A C 1
ATOM 819 O O . PHE A 1 102 ? 2.304 7.770 9.185 1.00 95.50 102 PHE A O 1
ATOM 826 N N . THR A 1 103 ? 0.154 7.951 9.782 1.00 95.19 103 THR A N 1
ATOM 827 C CA . THR A 1 103 ? -0.387 7.572 8.465 1.00 95.19 103 THR A CA 1
ATOM 828 C C . THR A 1 103 ? 0.002 8.577 7.381 1.00 95.19 103 THR A C 1
ATOM 830 O O . THR A 1 103 ? 0.373 8.175 6.278 1.00 95.19 103 THR A O 1
ATOM 833 N N . ILE A 1 104 ? -0.026 9.876 7.691 1.00 96.25 104 ILE A N 1
ATOM 834 C CA . ILE A 1 104 ? 0.426 10.930 6.773 1.00 96.25 104 ILE A CA 1
ATOM 835 C C . ILE A 1 104 ? 1.927 10.788 6.506 1.00 96.25 104 ILE A C 1
ATOM 837 O O . ILE A 1 104 ? 2.341 10.759 5.350 1.00 96.25 104 ILE A O 1
ATOM 841 N N . ALA A 1 105 ? 2.739 10.641 7.556 1.00 96.25 105 ALA A N 1
ATOM 842 C CA . ALA A 1 105 ? 4.185 10.481 7.429 1.00 96.25 105 ALA A CA 1
ATOM 843 C C . ALA A 1 105 ? 4.553 9.229 6.616 1.00 96.25 105 ALA A C 1
ATOM 845 O O . ALA A 1 105 ? 5.380 9.312 5.710 1.00 96.25 105 ALA A O 1
ATOM 846 N N . LEU A 1 106 ? 3.893 8.098 6.887 1.00 94.00 106 LEU A N 1
ATOM 847 C CA . LEU A 1 106 ? 4.043 6.853 6.137 1.00 94.00 106 LEU A CA 1
ATOM 848 C C . LEU A 1 106 ? 3.687 7.055 4.660 1.00 94.00 106 LEU A C 1
ATOM 850 O O . LEU A 1 106 ? 4.457 6.661 3.790 1.00 94.00 106 LEU A O 1
ATOM 854 N N . SER A 1 107 ? 2.561 7.711 4.370 1.00 93.19 107 SER A N 1
ATOM 855 C CA . SER A 1 107 ? 2.114 7.968 2.994 1.00 93.19 107 SER A CA 1
ATOM 856 C C . SER A 1 107 ? 3.096 8.862 2.235 1.00 93.19 107 SER A C 1
ATOM 858 O O . SER A 1 107 ? 3.470 8.539 1.111 1.00 93.19 107 SER A O 1
ATOM 860 N N . CYS A 1 108 ? 3.573 9.944 2.858 1.00 95.62 108 CYS A N 1
ATOM 861 C CA . CYS A 1 108 ? 4.590 10.817 2.272 1.00 95.62 108 CYS A CA 1
ATOM 862 C C . CYS A 1 108 ? 5.908 10.071 2.028 1.00 95.62 108 CYS A C 1
ATOM 864 O O . CYS A 1 108 ? 6.505 10.208 0.963 1.00 95.62 108 CYS A O 1
ATOM 866 N N . MET A 1 109 ? 6.356 9.255 2.985 1.00 94.31 109 MET A N 1
ATOM 867 C CA . MET A 1 109 ? 7.595 8.484 2.874 1.00 94.31 109 MET A CA 1
ATOM 868 C C . MET A 1 109 ? 7.519 7.436 1.757 1.00 94.31 109 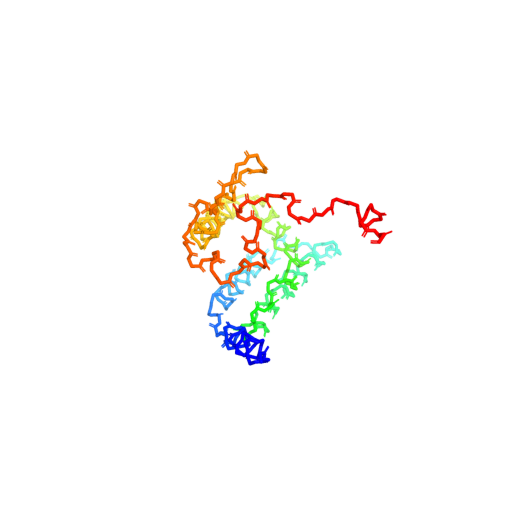MET A C 1
ATOM 870 O O . MET A 1 109 ? 8.422 7.365 0.921 1.00 94.31 109 MET A O 1
ATOM 874 N N . LEU A 1 110 ? 6.418 6.683 1.680 1.00 90.25 110 LEU A N 1
ATOM 875 C CA . LEU A 1 110 ? 6.177 5.720 0.604 1.00 90.25 110 LEU A CA 1
ATOM 876 C C . LEU A 1 110 ? 6.075 6.413 -0.760 1.00 90.25 110 LEU A C 1
ATOM 878 O O . LEU A 1 110 ? 6.675 5.947 -1.727 1.00 90.25 110 LEU A O 1
ATOM 882 N N . PHE A 1 111 ? 5.381 7.550 -0.836 1.00 91.75 111 PHE A N 1
ATOM 883 C CA . PHE A 1 111 ? 5.283 8.339 -2.062 1.00 91.75 111 PHE A CA 1
ATOM 884 C C . PHE A 1 111 ? 6.656 8.822 -2.546 1.00 91.75 111 PHE A C 1
ATOM 886 O O . PHE A 1 111 ? 6.979 8.679 -3.727 1.00 91.75 111 PHE A O 1
ATOM 893 N N . MET A 1 112 ? 7.494 9.339 -1.643 1.00 92.69 112 MET A N 1
ATOM 894 C CA . MET A 1 112 ? 8.855 9.770 -1.973 1.00 92.69 112 MET A CA 1
ATOM 895 C C . MET A 1 112 ? 9.733 8.600 -2.422 1.00 92.69 112 MET A C 1
ATOM 897 O O . MET A 1 112 ? 10.464 8.737 -3.400 1.00 92.69 112 MET A O 1
ATOM 901 N N . ARG A 1 113 ? 9.635 7.436 -1.765 1.00 88.44 113 ARG A N 1
ATOM 902 C CA . ARG A 1 113 ? 10.365 6.219 -2.156 1.00 88.44 113 ARG A CA 1
ATOM 903 C C . ARG A 1 113 ? 10.004 5.782 -3.572 1.00 88.44 113 ARG A C 1
ATOM 905 O O . ARG A 1 113 ? 10.900 5.556 -4.384 1.00 88.44 113 ARG A O 1
ATOM 912 N N . VAL A 1 114 ? 8.706 5.698 -3.878 1.00 87.94 114 VAL A N 1
ATOM 913 C CA . VAL A 1 114 ? 8.236 5.351 -5.226 1.00 87.94 114 VAL A CA 1
ATOM 914 C C . VAL A 1 114 ? 8.709 6.396 -6.230 1.00 87.94 114 VAL A C 1
ATOM 916 O O . VAL A 1 114 ? 9.290 6.027 -7.243 1.00 87.94 114 VAL A O 1
ATOM 919 N N . SER A 1 115 ? 8.555 7.687 -5.925 1.00 89.12 115 SER A N 1
ATOM 920 C CA . SER A 1 115 ? 8.979 8.783 -6.807 1.00 89.12 115 SER A CA 1
ATOM 921 C C . SER A 1 115 ? 10.479 8.760 -7.096 1.00 89.12 115 SER A C 1
ATOM 923 O O . SER A 1 115 ? 10.883 8.965 -8.234 1.00 89.12 115 SER A O 1
ATOM 925 N N . TYR A 1 116 ? 11.316 8.469 -6.098 1.00 88.50 116 TYR A N 1
ATOM 926 C CA . TYR A 1 116 ? 12.760 8.356 -6.289 1.00 88.50 116 TYR A CA 1
ATOM 927 C C . TYR A 1 116 ? 13.123 7.130 -7.136 1.00 88.50 116 TYR A C 1
ATOM 929 O O . TYR A 1 116 ? 13.860 7.257 -8.112 1.00 88.50 116 TYR A O 1
ATOM 937 N N . SER A 1 117 ? 12.545 5.964 -6.827 1.00 84.94 117 SER A N 1
ATOM 938 C CA . SER A 1 117 ? 12.769 4.725 -7.584 1.00 84.94 117 SER A CA 1
ATOM 939 C C . SER A 1 117 ? 12.282 4.826 -9.035 1.00 84.94 117 SER A C 1
ATOM 941 O O . SER A 1 117 ? 12.908 4.276 -9.938 1.00 84.94 117 SER A O 1
ATOM 943 N N . TRP A 1 118 ? 11.192 5.559 -9.273 1.00 81.38 118 TRP A N 1
ATOM 944 C CA . TRP A 1 118 ? 10.612 5.769 -10.600 1.00 81.38 118 TRP A CA 1
ATOM 945 C C . TRP A 1 118 ? 11.106 7.032 -11.306 1.00 81.38 118 TRP A C 1
ATOM 947 O O . TRP A 1 118 ? 10.772 7.215 -12.473 1.00 81.38 118 TRP A O 1
ATOM 957 N N . SER A 1 119 ? 11.909 7.880 -10.654 1.00 80.75 119 SER A N 1
ATOM 958 C CA . SER A 1 119 ? 12.374 9.176 -11.188 1.00 80.75 119 SER A CA 1
ATOM 959 C C . SER A 1 119 ? 12.923 9.071 -12.610 1.00 80.75 119 SER A C 1
ATOM 961 O O . SER A 1 119 ? 12.632 9.892 -13.474 1.00 80.75 119 SER A O 1
ATOM 963 N N . PHE A 1 120 ? 13.656 7.998 -12.862 1.00 70.00 120 PHE A N 1
ATOM 964 C CA . PHE A 1 120 ? 14.287 7.703 -14.130 1.00 70.00 120 PHE A CA 1
ATOM 965 C C . PHE A 1 120 ? 13.330 7.135 -15.201 1.00 70.00 120 PHE A C 1
ATOM 967 O O . PHE A 1 120 ? 13.558 7.319 -16.394 1.00 70.00 120 PHE A O 1
ATOM 974 N N . ASN A 1 121 ? 12.237 6.486 -14.786 1.00 72.00 121 ASN A N 1
ATOM 975 C CA . ASN A 1 121 ? 11.183 5.967 -15.669 1.00 72.00 121 ASN A CA 1
ATOM 976 C C . ASN A 1 121 ? 10.091 7.008 -15.972 1.00 72.00 121 ASN A C 1
ATOM 978 O O . ASN A 1 121 ? 9.319 6.834 -16.909 1.00 72.00 121 ASN A O 1
ATOM 982 N N . LEU A 1 122 ? 10.023 8.100 -15.205 1.00 68.75 122 LEU A N 1
ATOM 983 C CA . LEU A 1 122 ? 9.030 9.175 -15.345 1.00 68.75 122 LEU A CA 1
ATOM 984 C C . LEU A 1 122 ? 9.291 10.110 -16.534 1.00 68.75 122 LEU A C 1
ATOM 986 O O . LEU A 1 122 ? 8.754 11.217 -16.593 1.00 68.75 122 LEU A O 1
ATOM 990 N N . VAL A 1 123 ? 10.112 9.686 -17.490 1.00 70.19 123 VAL A N 1
ATOM 991 C CA . VAL A 1 123 ? 10.478 10.530 -18.614 1.00 70.19 123 VAL A CA 1
ATOM 992 C C . VAL A 1 123 ? 9.529 10.278 -19.779 1.00 70.19 123 VAL A C 1
ATOM 994 O O . VAL A 1 123 ? 9.455 9.151 -20.274 1.00 70.19 123 VAL A O 1
ATOM 997 N N . PRO A 1 124 ? 8.791 11.301 -20.243 1.00 67.56 124 PRO A N 1
ATOM 998 C CA . PRO A 1 124 ? 7.843 11.107 -21.320 1.00 67.56 124 PRO A CA 1
ATOM 999 C C . PRO A 1 124 ? 8.576 10.671 -22.591 1.00 67.56 124 PRO A C 1
ATOM 1001 O O . PRO A 1 124 ? 9.606 11.243 -22.981 1.00 67.56 124 PRO A O 1
ATOM 1004 N N . TYR A 1 125 ? 7.999 9.676 -23.269 1.00 64.81 125 TYR A N 1
ATOM 1005 C CA . TYR A 1 125 ? 8.240 9.506 -24.694 1.00 64.81 125 TYR A CA 1
ATOM 1006 C C . TYR A 1 125 ? 7.890 10.817 -25.392 1.00 64.81 125 TYR A C 1
ATOM 1008 O O . TYR A 1 125 ? 6.972 11.531 -24.975 1.00 64.81 125 TYR A O 1
ATOM 1016 N N . LYS A 1 126 ? 8.619 11.138 -26.464 1.00 70.25 126 LYS A N 1
ATOM 1017 C CA . LYS A 1 126 ? 8.197 12.242 -27.318 1.00 70.25 126 LYS A CA 1
ATOM 1018 C C . LYS A 1 126 ? 6.750 12.028 -27.752 1.00 70.25 126 LYS A C 1
ATOM 1020 O O . LYS A 1 126 ? 6.304 10.891 -27.925 1.00 70.25 126 LYS A O 1
ATOM 1025 N N . THR A 1 127 ? 6.025 13.132 -27.886 1.00 73.69 127 THR A N 1
ATOM 1026 C CA . THR A 1 127 ? 4.628 13.111 -28.314 1.00 73.69 127 THR A CA 1
ATOM 1027 C C . THR A 1 127 ? 4.497 12.393 -29.658 1.00 73.69 127 THR A C 1
ATOM 1029 O O . THR A 1 127 ? 5.446 12.310 -30.438 1.00 73.69 127 THR A O 1
ATOM 1032 N N . PHE A 1 128 ? 3.292 11.909 -29.960 1.00 71.38 128 PHE A N 1
ATOM 1033 C CA . PHE A 1 128 ? 2.972 11.260 -31.239 1.00 71.38 128 PHE A CA 1
ATOM 1034 C C . PHE A 1 128 ? 3.263 12.129 -32.476 1.00 71.38 128 PHE A C 1
ATOM 1036 O O . PHE A 1 128 ? 3.255 11.624 -33.590 1.00 71.38 128 PHE A O 1
ATOM 1043 N N . LEU A 1 129 ? 3.501 13.427 -32.27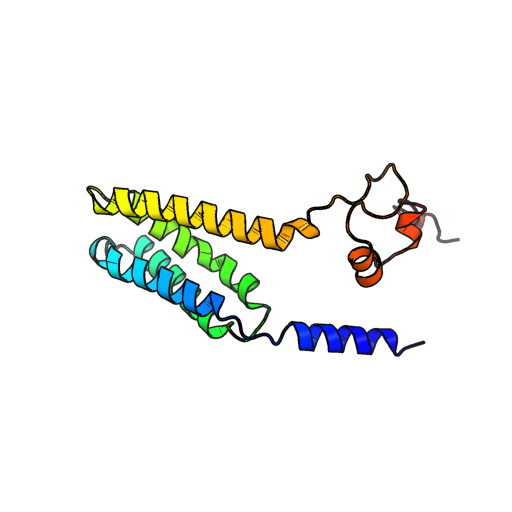8 1.00 76.81 129 LEU A N 1
ATOM 1044 C CA . LEU A 1 129 ? 3.730 14.419 -33.325 1.00 76.81 129 LEU A CA 1
ATOM 1045 C C . LEU A 1 129 ? 5.209 14.802 -33.469 1.00 76.81 129 LEU A C 1
ATOM 1047 O O . LEU A 1 129 ? 5.525 15.763 -34.165 1.00 76.81 129 LEU A O 1
ATOM 1051 N N . THR A 1 130 ? 6.126 14.147 -32.755 1.00 81.00 130 THR A N 1
ATOM 1052 C CA . THR A 1 130 ? 7.548 14.492 -32.816 1.00 81.00 130 THR A CA 1
ATOM 1053 C C . THR A 1 130 ? 8.424 13.251 -32.819 1.00 81.00 130 THR A C 1
ATOM 1055 O O . THR A 1 130 ? 8.446 12.477 -31.859 1.00 81.00 130 THR A O 1
ATOM 1058 N N . ASP A 1 131 ? 9.220 13.125 -33.876 1.00 83.38 131 ASP A N 1
ATOM 1059 C CA . ASP A 1 131 ? 10.186 12.046 -34.016 1.00 83.38 131 ASP A CA 1
ATOM 1060 C C . ASP A 1 131 ? 11.404 12.233 -33.105 1.00 83.38 131 ASP A C 1
ATOM 1062 O O . ASP A 1 131 ? 11.769 13.330 -32.643 1.00 83.38 131 ASP A O 1
ATOM 1066 N N . GLY A 1 132 ? 12.046 11.106 -32.829 1.00 81.25 132 GLY A N 1
ATOM 1067 C CA . GLY A 1 132 ? 13.251 11.014 -32.029 1.00 81.25 132 GLY A CA 1
ATOM 1068 C C . GLY A 1 132 ? 13.121 10.104 -30.816 1.00 81.25 132 GLY A C 1
ATOM 1069 O O . GLY A 1 132 ? 12.064 9.554 -30.490 1.00 81.25 132 GLY A O 1
ATOM 1070 N N . TYR A 1 133 ? 14.273 9.930 -30.175 1.00 80.62 133 TYR A N 1
ATOM 1071 C CA . TYR A 1 133 ? 14.435 9.110 -28.983 1.00 80.62 133 TYR A CA 1
ATOM 1072 C C . TYR A 1 133 ? 13.618 9.686 -27.815 1.00 80.62 133 TYR A C 1
ATOM 1074 O O . TYR A 1 133 ? 13.442 10.910 -27.745 1.00 80.62 133 TYR A O 1
ATOM 1082 N N . PRO A 1 134 ? 13.112 8.833 -26.903 1.00 76.12 134 PRO A N 1
ATOM 1083 C CA . PRO A 1 134 ? 12.456 9.302 -25.689 1.00 76.12 134 PRO A CA 1
ATOM 1084 C C . PRO A 1 134 ? 13.405 10.186 -24.876 1.00 76.12 134 PRO A C 1
ATOM 1086 O O . PRO A 1 134 ? 14.619 9.994 -24.891 1.00 76.12 134 PRO A O 1
ATOM 1089 N N . SER A 1 135 ? 12.841 11.146 -24.145 1.00 68.25 135 SER A N 1
ATOM 1090 C CA . SER A 1 135 ? 13.593 12.177 -23.412 1.00 68.25 135 SER A CA 1
ATOM 1091 C C . SER A 1 135 ? 14.392 11.638 -22.208 1.00 68.25 135 SER A C 1
ATOM 1093 O O . SER A 1 135 ? 15.005 12.421 -21.488 1.00 68.25 135 SER A O 1
ATOM 1095 N N . GLY A 1 136 ? 14.336 10.325 -21.949 1.00 73.06 136 GLY A N 1
ATOM 1096 C CA . GLY A 1 136 ? 14.963 9.640 -20.815 1.00 73.06 136 GLY A CA 1
ATOM 1097 C C . GLY A 1 136 ? 16.329 9.073 -21.166 1.00 73.06 136 GLY A C 1
ATOM 1098 O O . GLY A 1 136 ? 16.851 9.323 -22.255 1.00 73.06 136 GLY A O 1
ATOM 1099 N N . ALA A 1 137 ? 16.949 8.313 -20.257 1.00 74.75 137 ALA A N 1
ATOM 1100 C CA . ALA A 1 137 ? 18.274 7.818 -20.596 1.00 74.75 137 ALA A CA 1
ATOM 1101 C C . ALA A 1 137 ? 18.239 6.678 -21.609 1.00 74.75 137 ALA A C 1
ATOM 1103 O O . ALA A 1 137 ? 17.411 5.765 -21.587 1.00 74.75 137 ALA A O 1
ATOM 1104 N N . ARG A 1 138 ? 19.215 6.790 -22.504 1.00 77.19 138 ARG A N 1
ATOM 1105 C CA . ARG A 1 138 ? 19.361 6.049 -23.750 1.00 77.19 138 ARG A CA 1
ATOM 1106 C C . ARG A 1 138 ? 19.268 4.533 -23.577 1.00 77.19 138 ARG A C 1
ATOM 1108 O O . ARG A 1 138 ? 18.650 3.869 -24.401 1.00 77.19 138 ARG A O 1
ATOM 1115 N N . TRP A 1 139 ? 19.815 4.006 -22.484 1.00 78.94 139 TRP A N 1
ATOM 1116 C CA . TRP A 1 139 ? 19.867 2.567 -22.247 1.00 78.94 139 TRP A CA 1
ATOM 1117 C C . TRP A 1 139 ? 18.480 1.932 -22.048 1.00 78.94 139 TRP A C 1
ATOM 1119 O O . TRP A 1 139 ? 18.307 0.779 -22.428 1.00 78.94 139 TRP A O 1
ATOM 1129 N N . ILE A 1 140 ? 17.471 2.658 -21.528 1.00 77.69 140 ILE A N 1
ATOM 1130 C CA . ILE A 1 140 ? 16.091 2.128 -21.445 1.00 77.69 140 ILE A CA 1
ATOM 1131 C C . ILE A 1 140 ? 15.580 1.856 -22.848 1.00 77.69 140 ILE A C 1
ATOM 1133 O O . ILE A 1 140 ? 15.055 0.785 -23.125 1.00 77.69 140 ILE A O 1
ATOM 1137 N N . TYR A 1 141 ? 15.720 2.845 -23.726 1.00 79.50 141 TYR A N 1
ATOM 1138 C CA . TYR A 1 141 ? 15.280 2.729 -25.103 1.00 79.50 141 TYR A CA 1
ATOM 1139 C C . TYR A 1 141 ? 16.017 1.577 -25.800 1.00 79.50 141 TYR A C 1
ATOM 1141 O O . TYR A 1 141 ? 15.392 0.717 -26.404 1.00 79.50 141 TYR A O 1
ATOM 1149 N N . GLU A 1 142 ? 17.335 1.483 -25.649 1.00 82.31 142 GLU A N 1
ATOM 1150 C CA . GLU A 1 142 ? 18.121 0.411 -26.273 1.00 82.31 142 GLU A CA 1
ATOM 1151 C C . GLU A 1 142 ? 17.746 -0.985 -25.752 1.00 82.31 142 GLU A C 1
ATOM 1153 O O . GLU A 1 142 ? 17.769 -1.958 -26.505 1.00 82.31 142 GLU A O 1
ATOM 1158 N N . GLN A 1 143 ? 17.369 -1.092 -24.477 1.00 79.00 143 GLN A N 1
ATOM 1159 C CA . GLN A 1 143 ? 17.031 -2.368 -23.862 1.00 79.00 143 GLN A CA 1
ATOM 1160 C C . GLN A 1 143 ? 15.563 -2.764 -24.049 1.00 79.00 143 GLN A C 1
ATOM 1162 O O . GLN A 1 143 ? 15.296 -3.949 -24.225 1.00 79.00 143 GLN A O 1
ATOM 1167 N N . TYR A 1 144 ? 14.617 -1.826 -24.017 1.00 77.38 144 TYR A N 1
ATOM 1168 C CA . TYR A 1 144 ? 13.177 -2.109 -23.960 1.00 77.38 144 TYR A CA 1
ATOM 1169 C C . TYR A 1 144 ? 12.388 -1.660 -25.194 1.00 77.38 144 TYR A C 1
ATOM 1171 O O . TYR A 1 144 ? 11.209 -1.998 -25.289 1.00 77.38 144 TYR A O 1
ATOM 1179 N N . GLU A 1 145 ? 12.983 -0.923 -26.136 1.00 81.44 145 GLU A N 1
ATOM 1180 C CA . GLU A 1 145 ? 12.290 -0.562 -27.373 1.00 81.44 145 GLU A CA 1
ATOM 1181 C C . GLU A 1 145 ? 12.037 -1.813 -28.220 1.00 81.44 145 GLU A C 1
ATOM 1183 O O . GLU A 1 145 ? 12.958 -2.525 -28.620 1.00 81.44 145 GLU A O 1
ATOM 1188 N N . TYR A 1 146 ? 10.765 -2.069 -28.510 1.00 79.69 146 TYR A N 1
ATOM 1189 C CA . TYR A 1 146 ? 10.349 -3.212 -29.319 1.00 79.69 146 TYR A CA 1
ATOM 1190 C C . TYR A 1 146 ? 10.359 -2.898 -30.817 1.00 79.69 146 TYR A C 1
ATOM 1192 O O . TYR A 1 146 ? 10.398 -3.819 -31.634 1.00 79.69 146 TYR A O 1
ATOM 1200 N N . ASN A 1 147 ? 10.280 -1.617 -31.199 1.00 83.75 147 ASN A N 1
ATOM 1201 C CA . ASN A 1 147 ? 10.250 -1.205 -32.596 1.00 83.75 147 ASN A CA 1
ATOM 1202 C C . ASN A 1 147 ? 11.029 0.094 -32.831 1.00 83.75 147 ASN A C 1
ATOM 1204 O O . ASN A 1 147 ? 10.478 1.188 -32.765 1.00 83.75 147 ASN A O 1
ATOM 1208 N N . HIS A 1 148 ? 12.294 -0.028 -33.228 1.00 84.94 148 HIS A N 1
ATOM 1209 C CA . HIS A 1 148 ? 13.146 1.132 -33.503 1.00 84.94 148 HIS A CA 1
ATOM 1210 C C . HIS A 1 148 ? 12.657 2.025 -34.659 1.00 84.94 148 HIS A C 1
ATOM 1212 O O . HIS A 1 148 ? 13.021 3.198 -34.713 1.00 84.94 148 HIS A O 1
ATOM 1218 N N . LEU A 1 149 ? 11.796 1.522 -35.557 1.00 84.31 149 LEU A N 1
ATOM 1219 C CA . LEU A 1 149 ? 11.172 2.350 -36.603 1.00 84.31 149 LEU A CA 1
ATOM 1220 C C . LEU A 1 149 ? 10.212 3.390 -36.011 1.00 84.31 149 LEU A C 1
ATOM 1222 O O . LEU A 1 149 ? 10.003 4.445 -36.601 1.00 84.31 149 LEU A O 1
ATOM 1226 N N . TYR A 1 150 ? 9.687 3.136 -34.809 1.00 81.94 150 TYR A N 1
ATOM 1227 C CA . TYR A 1 150 ? 8.810 4.056 -34.088 1.00 81.94 150 TYR A CA 1
ATOM 1228 C C . TYR A 1 150 ? 9.528 5.337 -33.633 1.00 81.94 150 TYR A C 1
ATOM 1230 O O . TYR A 1 150 ? 8.903 6.307 -33.206 1.00 81.94 150 TYR A O 1
ATOM 1238 N N . THR A 1 151 ? 10.858 5.370 -33.694 1.00 85.44 151 THR A N 1
ATOM 1239 C CA . THR A 1 151 ? 11.655 6.568 -33.407 1.00 85.44 151 THR A CA 1
ATOM 1240 C C . THR A 1 151 ? 11.688 7.529 -34.581 1.00 85.44 151 THR A C 1
ATOM 1242 O O . THR A 1 151 ? 11.768 8.734 -34.355 1.00 85.44 151 THR A O 1
ATOM 1245 N N . THR A 1 152 ? 11.639 7.007 -35.804 1.00 85.44 152 THR A N 1
ATOM 1246 C CA . THR A 1 152 ? 11.684 7.792 -37.042 1.00 85.44 152 THR A CA 1
ATOM 1247 C C . THR A 1 152 ? 10.306 8.076 -37.613 1.00 85.44 152 THR A C 1
ATOM 1249 O O . THR A 1 152 ? 10.148 9.081 -38.285 1.00 85.44 152 THR A O 1
ATOM 1252 N N . ASP A 1 153 ? 9.347 7.180 -37.383 1.00 85.38 153 ASP A N 1
ATOM 1253 C CA . ASP A 1 153 ? 7.966 7.336 -37.823 1.00 85.38 153 ASP A CA 1
ATOM 1254 C C . ASP A 1 153 ? 7.015 6.677 -36.813 1.00 85.38 153 ASP A C 1
ATOM 1256 O O . ASP A 1 153 ? 6.967 5.449 -36.659 1.00 85.38 153 ASP A O 1
ATOM 1260 N N . LYS A 1 154 ? 6.220 7.502 -36.126 1.00 82.75 154 LYS A N 1
ATOM 1261 C CA . LYS A 1 154 ? 5.202 7.050 -35.163 1.00 82.75 154 LYS A CA 1
ATOM 1262 C C . LYS A 1 154 ? 4.058 6.271 -35.825 1.00 82.75 154 LYS A C 1
ATOM 1264 O O . LYS A 1 154 ? 3.361 5.529 -35.138 1.00 82.75 154 LYS A O 1
ATOM 1269 N N . PHE A 1 155 ? 3.885 6.380 -37.140 1.00 84.81 155 PHE A N 1
ATOM 1270 C CA . PHE A 1 155 ? 2.862 5.682 -37.921 1.00 84.81 155 PHE A CA 1
ATOM 1271 C C . PHE A 1 155 ? 3.430 4.542 -38.777 1.00 84.81 155 PHE A C 1
ATOM 1273 O O . PHE A 1 155 ? 2.743 4.030 -39.659 1.00 84.81 155 PHE A O 1
ATOM 1280 N N . CYS A 1 156 ? 4.637 4.060 -38.457 1.00 82.88 156 CYS A N 1
ATOM 1281 C CA . CYS A 1 156 ? 5.282 2.955 -39.173 1.00 82.88 156 CYS A CA 1
ATOM 1282 C C . CYS A 1 156 ? 4.466 1.648 -39.195 1.00 82.88 156 CYS A C 1
ATOM 1284 O O . CYS A 1 156 ? 4.754 0.748 -39.987 1.00 82.88 156 CYS A O 1
ATOM 1286 N N . ARG A 1 157 ? 3.456 1.512 -38.324 1.00 81.94 157 ARG A N 1
ATOM 1287 C CA . ARG A 1 157 ? 2.469 0.431 -38.383 1.00 81.94 157 ARG A CA 1
ATOM 1288 C C . ARG A 1 157 ? 1.118 0.985 -38.827 1.00 81.94 157 ARG A C 1
ATOM 1290 O O . ARG A 1 157 ? 0.648 1.959 -38.236 1.00 81.94 157 ARG A O 1
ATOM 1297 N N . PRO A 1 158 ? 0.458 0.347 -39.808 1.00 81.94 158 PRO A N 1
ATOM 1298 C CA . PRO A 1 158 ? -0.852 0.789 -40.250 1.00 81.94 158 PRO A CA 1
ATOM 1299 C C . PRO A 1 158 ? -1.865 0.650 -39.109 1.00 81.94 158 PRO A C 1
ATOM 1301 O O . PRO A 1 158 ? -1.898 -0.366 -38.413 1.00 81.94 158 PRO A O 1
ATOM 1304 N N . ALA A 1 159 ? -2.728 1.655 -38.945 1.00 81.50 159 ALA A N 1
ATOM 1305 C CA . ALA A 1 159 ? -3.824 1.606 -37.976 1.00 81.50 159 ALA A CA 1
ATOM 1306 C C . ALA A 1 159 ? -4.826 0.478 -38.293 1.00 81.50 159 ALA A C 1
ATOM 1308 O O . ALA A 1 159 ? -5.441 -0.089 -37.392 1.00 81.50 159 ALA A O 1
ATOM 1309 N N . PHE A 1 160 ? -4.953 0.128 -39.578 1.00 85.06 160 PHE A N 1
ATOM 1310 C CA . PHE A 1 160 ? -5.823 -0.932 -40.073 1.00 85.06 160 PHE A CA 1
ATOM 1311 C C . PHE A 1 160 ? -5.036 -1.864 -40.995 1.00 85.06 160 PHE A C 1
ATOM 1313 O O . PHE A 1 160 ? -4.551 -1.453 -42.047 1.00 85.06 160 PHE A O 1
ATOM 1320 N N . TYR A 1 161 ? -4.934 -3.137 -40.618 1.00 75.94 161 TYR A N 1
ATOM 1321 C CA . TYR A 1 161 ? -4.160 -4.137 -41.363 1.00 75.94 161 TYR A CA 1
ATOM 1322 C C . TYR A 1 161 ? -4.808 -4.558 -42.693 1.00 75.94 161 TYR A C 1
ATOM 1324 O O . TYR A 1 161 ? -4.137 -5.123 -43.547 1.00 75.94 161 TYR A O 1
ATOM 1332 N N . PHE A 1 162 ? -6.089 -4.248 -42.901 1.00 74.56 162 PHE A N 1
ATOM 1333 C CA . PHE A 1 162 ? -6.848 -4.654 -44.093 1.00 74.56 162 PHE A CA 1
ATOM 1334 C C . PHE A 1 162 ? -6.554 -3.797 -45.335 1.00 74.56 162 PHE A C 1
ATOM 1336 O O . PHE A 1 162 ? -6.985 -4.140 -46.427 1.00 74.56 162 PHE A O 1
ATOM 1343 N N . ILE A 1 163 ? -5.846 -2.673 -45.182 1.00 63.09 163 ILE A N 1
ATOM 1344 C CA . ILE A 1 163 ? -5.556 -1.743 -46.288 1.00 63.09 163 ILE A CA 1
ATOM 1345 C C . ILE A 1 163 ? -4.334 -2.206 -47.108 1.00 63.09 163 ILE A C 1
ATOM 1347 O O . ILE A 1 163 ? -4.179 -1.806 -48.255 1.00 63.09 163 ILE A O 1
ATOM 1351 N N . ASN A 1 164 ? -3.501 -3.096 -46.554 1.00 58.56 164 ASN A N 1
ATOM 1352 C CA . ASN A 1 164 ? -2.253 -3.570 -47.171 1.00 58.56 164 ASN A CA 1
ATOM 1353 C C . ASN A 1 164 ? -2.285 -5.049 -47.613 1.00 58.56 164 ASN A C 1
ATOM 1355 O O . ASN A 1 164 ? -1.229 -5.631 -47.843 1.00 58.56 164 ASN A O 1
ATOM 1359 N N . SER A 1 165 ? -3.463 -5.675 -47.737 1.00 53.97 165 SER A N 1
ATOM 1360 C CA . SER A 1 165 ? -3.590 -7.000 -48.364 1.00 53.97 165 SER A CA 1
ATOM 1361 C C . SER A 1 165 ? -3.856 -6.864 -49.869 1.00 53.97 165 SER A C 1
ATOM 1363 O O . SER A 1 165 ? -4.998 -6.984 -50.308 1.00 53.97 165 SER A O 1
ATOM 1365 N N . ASN A 1 166 ? -2.814 -6.576 -50.645 1.00 48.66 166 ASN A N 1
ATOM 1366 C CA . ASN A 1 166 ? -2.760 -6.825 -52.089 1.00 48.66 166 ASN A CA 1
ATOM 1367 C C . ASN A 1 166 ? -1.406 -7.443 -52.420 1.00 48.66 166 ASN A C 1
ATOM 1369 O O . ASN A 1 166 ? -0.391 -6.855 -51.986 1.00 48.66 166 ASN A O 1
#

pLDDT: mean 83.35, std 12.73, range [40.44, 96.56]

Sequence (166 aa):
MSSLGGDRTEKYVDEMSGFRPEYILEAIVFMSVFFSGYNKISSKHKELVFLNMGLVFCALLLLFMRFGEGGRFGWYFLMGIIYLLTKFSNAKGVYGRIMSIFTIALSCMLFMRVSYSWSFNLVPYKTFLTDGYPSGARWIYEQYEYNHLYTTDKFCRPAFYFINSN

Radius of gyration: 23.08 Å; chains: 1; bounding box: 39×32×74 Å

Organism: NCBI:txid3236794

=== Feature glossary ===
Legend for the data blocks above and below:

— What the protein is —

The amino-acid sequence is the protein's primary structure: the linear order of residues from the N-terminus to the C-terminus, written in one-letter code. Everything else here — the 3D coordinates, the secondary structure, the domain annotations — is ultimately a consequence of this string.

Database cross-references. InterPro integrates a dozen domain/family signature databases into unified entries with residue-range hits. GO terms attach function/process/location labels with evidence codes. CATH codes position the fold in a four-level structural taxonomy. Organism is the NCBI-taxonomy species name.

— Where its atoms are —

The mmCIF block holds the 3D Cartesian coordinates of each backbone atom (N, Cα, C, O) in ångströms. mmCIF is the PDB's canonical archive format — a tagged-loop text representation of the atomic model.

The six renders are orthographic views along the three Cartesian axes in both directions. Representation (cartoon, sticks, or surface) and color scheme (sequence-rainbow or by-chain) vary across proteins so the training set covers all the common visualization conventions.

— Local backbone conformation —

Secondary structure is the local, repeating backbone conformation. DSSP classifies it into eight states by reading the hydrogen-bond network: three helix types (H, G, I), two β types (E, B), two non-regular types (T, S), and unstructured coil (-).

SS3 is a coarse helix/strand/coil call (letters a/b/c) made by the P-SEA algorithm from inter-Cα distances and dihedrals. It is less detailed than DSSP but needs only Cα positions.

Backbone dihedral angles. Every residue except chain termini has a φ (preceding-C → N → Cα → C) and a ψ (N → Cα → C → next-N). They are reported in degrees following the IUPAC sign convention. Secondary structure is essentially a statement about which (φ, ψ) basin each residue occupies.

— Global shape and packing —

The geometric summary reports three shape descriptors. Rg (radius of gyration) measures how spread out the Cα atoms are about their centre of mass; compact globular proteins have small Rg, elongated or unfolded ones large. Cα contacts (<8 Å, |i−j|>4) count long-range residue pairs in spatial proximity — high for tightly packed folds, near zero for rods or random coil. The bounding-box extents give the protein's footprint along x, y, z in Å.

Solvent accessibility: the surface area of each residue that a 1.4 Å water probe can touch, in Å². When only backbone atoms are present the absolute values are lower than full-atom SASA (side chains contribute most of the area) and are flagged as backbone-only.

Plot images: a contact map (which residues are close in 3D, as an N×N binary image), a Ramachandran scatter (backbone torsion angles, revealing secondary-structure composition at a glance), and — for AlphaFold structures — a PAE heatmap (pairwise prediction confidence).

— Structural neighborhood —

Foldseek's 3Di representation compresses backbone geometry into a per-residue letter drawn from a learned twenty-state alphabet. It captures the tertiary interaction pattern around each residue — which residues are packed against it 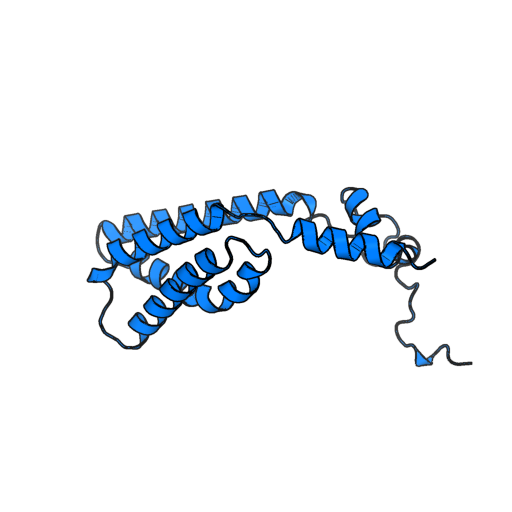in space, regardless of where they are in sequence.

Structural nearest neighbors (via Foldseek easy-search vs the PDB). Reported per hit: target PDB id, E-value, and alignment TM-score. A TM-score above ~0.5 is the conventional threshold for 'same fold'.

— Confidence and disorder —

pLDDT (predicted Local Distance Difference Test) is AlphaFold's per-residue confidence score, ranging from 0 to 100. Values above 90 indicate high confidence (typically well-packed cores); 70–90 is confident; 50–70 low confidence; below 50 usually means the region is disordered or the prediction is unreliable there. AlphaFold stores pLDDT in the mmCIF B-factor column.

For experimental (PDB) structures, the B-factor (temperature factor) quantifies the positional spread of each atom in the crystal — a combination of thermal vibration and static disorder — in units of Å². High B-factors mark flexible loops or poorly resolved regions; low B-factors mark the rigid, well-ordered core.

Predicted Aligned Error (PAE) is an AlphaFold confidence matrix: entry (i, j) is the expected error in the position of residue j, in ångströms, when the prediction is superimposed on the true structure at residue i. Low PAE within a block of residues means that block is internally rigid and well-predicted; high PAE between two blocks means their relative placement is uncertain even if each block individually is confident.